Protein AF-A0A8H2SG91-F1 (afdb_monomer)

Secondary structure (DSSP, 8-state):
--TTSPPPP-GGGPPPTTTTTB-TTS-EEEEE-SHHHHHHHHTTTTTEEEEE-TTS-HHHHHHHHH-

Radius of gyration: 17.97 Å; Cα contacts (8 Å, |Δi|>4): 51; chains: 1; bounding box: 26×32×52 Å

Sequence (67 aa):
RFKGQYLMPSIGYGSNKKTRHMLPNGFRKVLVHNVRELEILMMQNRKYCAEIAHGVSSKTRKAMVER

Nearest PDB structures (foldseek):
  8fkp-assembly1_LQ  TM=9.810E-01  e=1.833E-09  Homo sapiens
  7z3o-assembly1_Le  TM=9.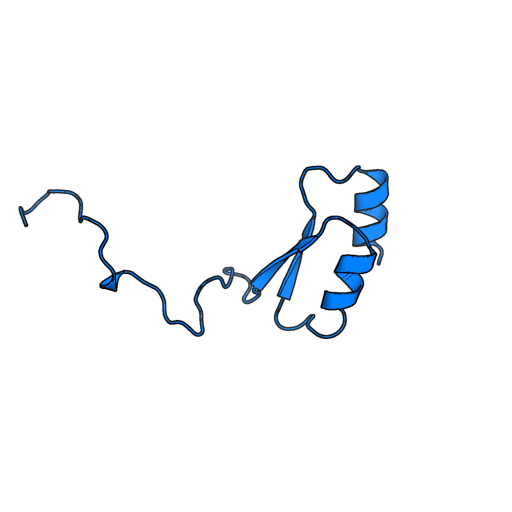647E-01  e=2.056E-08  Thermochaetoides thermophila DSM 1495
  8i9p-assembly1_Le  TM=9.769E-01  e=3.827E-08  Thermochaetoides thermophila DSM 1495
  9axu-assembly1_q  TM=9.765E-01  e=1.155E-07  Schizosaccharomyces pombe
  8ove-assembly1_Bi  TM=9.379E-01  e=1.326E-07  Trypanosoma brucei brucei

Foldseek 3Di:
DDPPDDDDDDPVVDDDPVCPQADPVQEHEDEDAAQVVVVVCPVVVVHHDYDYDPPHDPVRVVVNVVD

pLDDT: mean 91.12, std 4.01, range [69.19, 95.56]

Mean predicted aligned error: 5.07 Å

Structure (mmCIF, N/CA/C/O backbone):
data_AF-A0A8H2SG91-F1
#
_entry.id   AF-A0A8H2SG91-F1
#
loop_
_atom_site.group_PDB
_atom_site.id
_atom_site.type_symbol
_atom_site.label_atom_id
_atom_site.label_alt_id
_atom_site.label_comp_id
_atom_site.label_asym_id
_atom_site.label_entity_id
_atom_site.label_seq_id
_atom_site.pdbx_PDB_ins_code
_atom_site.Cartn_x
_atom_site.Cartn_y
_atom_site.Cartn_z
_atom_site.occupancy
_atom_site.B_iso_or_equiv
_atom_site.auth_seq_id
_atom_site.auth_comp_id
_atom_site.auth_asym_id
_atom_site.auth_atom_id
_atom_site.pdbx_PDB_model_num
ATOM 1 N N . ARG A 1 1 ? 8.072 9.625 -33.994 1.00 69.19 1 ARG A N 1
ATOM 2 C CA . ARG A 1 1 ? 7.887 10.255 -32.661 1.00 69.19 1 ARG A CA 1
ATOM 3 C C . ARG A 1 1 ? 8.423 11.676 -32.764 1.00 69.19 1 ARG A C 1
ATOM 5 O O . ARG A 1 1 ? 9.590 11.817 -33.101 1.00 69.19 1 ARG A O 1
ATOM 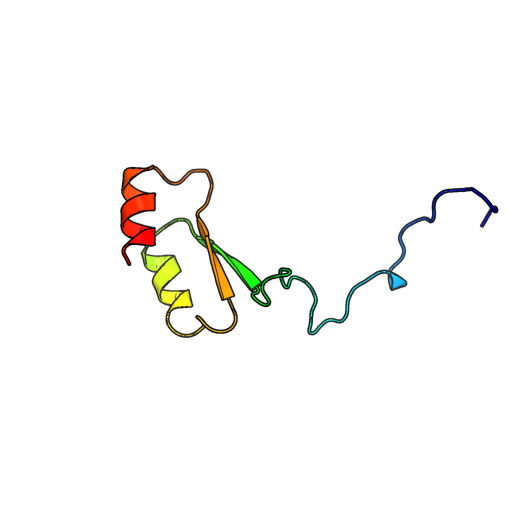12 N N . PHE A 1 2 ? 7.588 12.697 -32.588 1.00 85.56 2 PHE A N 1
ATOM 13 C CA . PHE A 1 2 ? 7.998 14.091 -32.794 1.00 85.56 2 PHE A CA 1
ATOM 14 C C . PHE A 1 2 ? 8.715 14.645 -31.559 1.00 85.56 2 PHE A C 1
ATOM 16 O O . PHE A 1 2 ? 8.340 14.333 -30.428 1.00 85.56 2 PHE A O 1
ATOM 23 N N . LYS A 1 3 ? 9.761 15.446 -31.777 1.00 84.06 3 LYS A N 1
ATOM 24 C CA . LYS A 1 3 ? 10.490 16.137 -30.707 1.00 84.06 3 LYS A CA 1
ATOM 25 C C . LYS A 1 3 ? 9.545 17.144 -30.037 1.00 84.06 3 LYS A C 1
ATOM 27 O O . LYS A 1 3 ? 8.897 17.911 -30.735 1.00 84.06 3 LYS A O 1
ATOM 32 N N . GLY A 1 4 ? 9.459 17.123 -28.707 1.00 90.06 4 GLY A N 1
ATOM 33 C CA . GLY A 1 4 ? 8.585 18.016 -27.928 1.00 90.06 4 GLY A CA 1
ATOM 34 C C . GLY A 1 4 ? 7.176 17.478 -27.647 1.00 90.06 4 GLY A C 1
ATOM 35 O O . GLY A 1 4 ? 6.495 18.022 -26.786 1.00 90.06 4 GLY A O 1
ATOM 36 N N . GLN A 1 5 ? 6.755 16.383 -28.290 1.00 91.00 5 GLN A N 1
ATOM 37 C CA . GLN A 1 5 ? 5.494 15.714 -27.955 1.00 91.00 5 GLN A CA 1
ATOM 38 C C . GLN A 1 5 ? 5.671 14.826 -26.716 1.00 91.00 5 GLN A C 1
ATOM 40 O O . GLN A 1 5 ? 6.692 14.141 -26.580 1.00 91.00 5 GLN A O 1
ATOM 45 N N . TYR A 1 6 ? 4.656 14.769 -25.848 1.00 89.56 6 TYR A N 1
ATOM 46 C CA . TYR A 1 6 ? 4.648 13.840 -24.718 1.00 89.56 6 TYR A CA 1
ATOM 47 C C . TYR A 1 6 ? 4.851 12.393 -25.176 1.00 89.56 6 TYR A C 1
ATOM 49 O O . TYR A 1 6 ? 4.291 11.915 -26.168 1.00 89.56 6 TYR A O 1
ATOM 57 N N . LEU A 1 7 ? 5.693 11.690 -24.427 1.00 89.62 7 LEU A N 1
ATOM 58 C CA . LEU A 1 7 ? 6.032 10.305 -24.681 1.00 89.62 7 LEU A CA 1
ATOM 59 C C . LEU A 1 7 ? 4.818 9.416 -24.389 1.00 89.62 7 LEU A C 1
ATOM 61 O O . LEU A 1 7 ? 4.386 9.313 -23.246 1.00 89.62 7 LEU A O 1
ATOM 65 N N . MET A 1 8 ? 4.306 8.734 -25.417 1.00 92.31 8 MET A N 1
ATOM 66 C CA . MET A 1 8 ? 3.256 7.731 -25.222 1.00 92.31 8 MET A CA 1
ATOM 67 C C . MET A 1 8 ? 3.775 6.545 -24.397 1.00 92.31 8 MET A C 1
ATOM 69 O O . MET A 1 8 ? 4.907 6.100 -24.646 1.00 92.31 8 MET A O 1
ATOM 73 N N . PRO A 1 9 ? 2.975 6.032 -23.444 1.00 93.25 9 PRO A N 1
ATOM 74 C CA . PRO A 1 9 ? 3.350 4.878 -22.645 1.00 93.25 9 PRO A CA 1
ATOM 75 C C . PRO A 1 9 ? 3.439 3.627 -23.523 1.00 93.25 9 PRO A C 1
ATOM 77 O O . PRO A 1 9 ? 2.660 3.428 -24.452 1.00 93.25 9 PRO A O 1
ATOM 80 N N . SER A 1 10 ? 4.405 2.768 -23.215 1.00 93.50 10 SER A N 1
ATOM 81 C CA . SER A 1 10 ? 4.603 1.476 -23.872 1.00 93.50 10 SER A CA 1
ATOM 82 C C . SER A 1 10 ? 4.947 0.399 -22.842 1.00 93.50 10 SER A C 1
ATOM 84 O O . SER A 1 10 ? 5.213 0.694 -21.675 1.00 93.50 10 SER A O 1
ATOM 86 N N . ILE A 1 11 ? 4.981 -0.867 -23.261 1.00 92.44 11 ILE A N 1
ATOM 87 C CA . ILE A 1 11 ? 5.303 -1.984 -22.359 1.00 92.44 11 ILE A CA 1
ATOM 88 C C . ILE A 1 11 ? 6.704 -1.868 -21.726 1.00 92.44 11 ILE A C 1
ATOM 90 O O . ILE A 1 11 ? 6.919 -2.347 -20.615 1.00 92.44 11 ILE A O 1
ATOM 94 N N . GLY A 1 12 ? 7.635 -1.167 -22.385 1.00 93.88 12 GLY A N 1
ATOM 95 C CA . GLY A 1 12 ? 8.999 -0.939 -21.894 1.00 93.88 12 GLY A CA 1
ATOM 96 C C . GLY A 1 12 ? 9.100 -0.012 -20.677 1.00 93.88 12 GLY A C 1
ATOM 97 O O . GLY A 1 12 ? 10.146 0.032 -20.043 1.00 93.88 12 GLY A O 1
ATOM 98 N N . TYR A 1 13 ? 8.023 0.694 -20.317 1.00 94.12 13 TYR A N 1
ATOM 99 C CA . TYR A 1 13 ? 7.970 1.533 -19.112 1.00 94.12 13 TYR A CA 1
ATOM 100 C C . TYR A 1 13 ? 7.725 0.715 -17.831 1.00 94.12 13 TYR A C 1
ATOM 102 O O . TYR A 1 13 ? 7.792 1.254 -16.727 1.00 94.12 13 TYR A O 1
ATOM 110 N N . GLY A 1 14 ? 7.403 -0.577 -17.957 1.00 93.25 14 GLY A N 1
ATOM 111 C CA . GLY A 1 14 ? 7.105 -1.439 -16.819 1.00 93.25 14 GLY A CA 1
ATOM 112 C C . GLY A 1 14 ? 8.302 -1.624 -15.883 1.00 93.25 14 GLY A C 1
ATOM 113 O O . GLY A 1 14 ? 9.418 -1.905 -16.314 1.00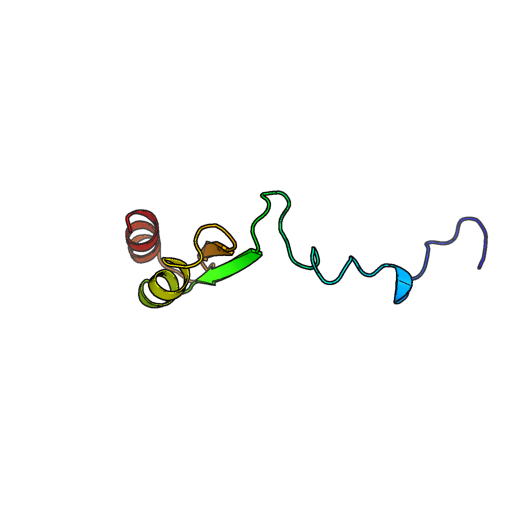 93.25 14 GLY A O 1
ATOM 114 N N . SER A 1 15 ? 8.063 -1.529 -14.575 1.00 92.69 15 SER A N 1
ATOM 115 C CA . SER A 1 15 ? 9.078 -1.833 -13.562 1.00 92.69 15 SER A CA 1
ATOM 116 C C . SER A 1 15 ? 9.404 -3.332 -13.505 1.00 92.69 15 SER A C 1
ATOM 118 O O . SER A 1 15 ? 8.568 -4.183 -13.825 1.00 92.69 15 SER A O 1
ATOM 120 N N . ASN A 1 16 ? 10.606 -3.666 -13.023 1.00 94.62 16 ASN A N 1
ATOM 121 C CA . ASN A 1 16 ? 11.050 -5.048 -12.823 1.00 94.62 16 ASN A CA 1
ATOM 122 C C . ASN A 1 16 ? 10.016 -5.858 -12.015 1.00 94.62 16 ASN A C 1
ATOM 124 O O . ASN A 1 16 ? 9.545 -5.416 -10.970 1.00 94.62 16 ASN A O 1
ATOM 128 N N . LYS A 1 17 ? 9.704 -7.084 -12.458 1.00 93.62 17 LYS A N 1
ATOM 129 C CA . LYS A 1 17 ? 8.730 -7.990 -11.819 1.00 93.62 17 LYS A CA 1
ATOM 130 C C . LYS A 1 17 ? 8.963 -8.173 -10.310 1.00 93.62 17 LYS A C 1
ATOM 132 O O . LYS A 1 17 ? 7.995 -8.304 -9.561 1.00 93.62 17 LYS A O 1
ATOM 137 N N . LYS A 1 18 ? 10.224 -8.168 -9.855 1.00 91.19 18 LYS A N 1
ATOM 138 C CA . LYS A 1 18 ? 10.578 -8.323 -8.430 1.00 91.19 18 LYS A CA 1
ATOM 139 C C . LYS A 1 18 ? 10.171 -7.114 -7.577 1.00 91.19 18 LYS A C 1
ATOM 141 O O . LYS A 1 18 ? 9.698 -7.300 -6.456 1.00 91.19 18 LYS A O 1
ATOM 146 N N . THR A 1 19 ? 10.320 -5.903 -8.109 1.00 91.19 19 THR A N 1
ATOM 147 C CA . THR A 1 19 ? 10.082 -4.637 -7.390 1.00 91.19 19 THR A CA 1
ATOM 148 C C . THR A 1 19 ? 8.735 -3.995 -7.721 1.00 91.19 19 THR A C 1
ATOM 150 O O . THR A 1 19 ? 8.287 -3.097 -7.015 1.00 91.19 19 THR A O 1
ATOM 153 N N . ARG A 1 20 ? 8.045 -4.469 -8.764 1.00 92.94 20 ARG A N 1
ATOM 154 C CA . ARG A 1 20 ? 6.713 -3.996 -9.153 1.00 92.94 20 ARG A CA 1
ATOM 155 C C . ARG A 1 20 ? 5.731 -4.080 -7.973 1.00 92.94 20 ARG A C 1
ATOM 157 O O . ARG A 1 20 ? 5.662 -5.110 -7.298 1.00 92.94 20 ARG A O 1
ATOM 164 N N . HIS A 1 21 ? 4.946 -3.016 -7.782 1.00 93.19 21 HIS A N 1
ATOM 165 C CA . HIS A 1 21 ? 3.956 -2.835 -6.702 1.00 93.19 21 HIS A CA 1
ATOM 166 C C . HIS A 1 21 ? 4.525 -2.700 -5.280 1.00 93.19 21 HIS A C 1
ATOM 168 O O . HIS A 1 21 ? 3.767 -2.763 -4.313 1.00 93.19 2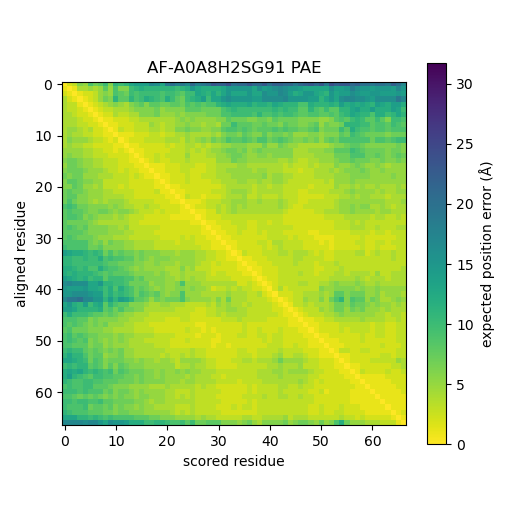1 HIS A O 1
ATOM 174 N N . MET A 1 22 ? 5.840 -2.533 -5.133 1.00 95.06 22 MET A N 1
ATOM 175 C CA . MET A 1 22 ? 6.441 -2.179 -3.852 1.00 95.06 22 MET A CA 1
ATOM 176 C C . MET A 1 22 ? 6.305 -0.671 -3.618 1.00 95.06 22 MET A C 1
ATOM 178 O O . MET A 1 22 ? 6.467 0.129 -4.539 1.00 95.06 22 MET A O 1
ATOM 182 N N . LEU A 1 23 ? 5.978 -0.297 -2.388 1.00 94.06 23 LEU A N 1
ATOM 183 C CA . LEU A 1 23 ? 5.950 1.085 -1.932 1.00 94.06 23 LEU A CA 1
ATOM 184 C C . LEU A 1 23 ? 7.378 1.597 -1.673 1.00 94.06 23 LEU A C 1
ATOM 186 O O . LEU A 1 23 ? 8.289 0.797 -1.452 1.00 94.06 23 LEU A O 1
ATOM 190 N N . PRO A 1 24 ? 7.584 2.925 -1.609 1.00 93.69 24 PRO A N 1
ATOM 191 C CA . PRO A 1 24 ? 8.880 3.511 -1.255 1.00 93.69 24 PRO A CA 1
ATOM 192 C C . PRO A 1 24 ? 9.410 3.080 0.123 1.00 93.69 24 PRO A C 1
ATOM 194 O O . PRO A 1 24 ? 10.609 3.141 0.362 1.00 93.69 24 PRO A O 1
ATOM 197 N N . ASN A 1 25 ? 8.533 2.614 1.019 1.00 92.06 25 ASN A N 1
ATOM 198 C CA . ASN A 1 25 ? 8.897 2.071 2.331 1.00 92.06 25 ASN A CA 1
ATOM 199 C C . ASN A 1 25 ? 9.486 0.643 2.274 1.00 92.06 25 ASN A C 1
ATOM 201 O O . ASN A 1 25 ? 9.817 0.089 3.317 1.00 92.06 25 ASN A O 1
ATOM 205 N N . GLY A 1 26 ? 9.579 0.026 1.091 1.00 91.56 26 GLY A N 1
ATOM 206 C CA . GLY A 1 26 ? 10.113 -1.328 0.918 1.00 91.56 26 GLY A CA 1
ATOM 207 C C . GLY A 1 26 ? 9.107 -2.457 1.163 1.00 91.56 26 GLY A C 1
ATOM 208 O O . GLY A 1 26 ? 9.475 -3.626 1.063 1.00 91.56 26 GLY A O 1
ATOM 209 N N . PHE A 1 27 ? 7.837 -2.144 1.429 1.00 94.12 27 PHE A N 1
ATOM 210 C CA . PHE A 1 27 ? 6.776 -3.129 1.640 1.00 94.12 27 PHE A CA 1
ATOM 211 C C . PHE A 1 27 ? 5.807 -3.183 0.458 1.00 94.12 27 PHE A C 1
ATOM 213 O O . PHE A 1 27 ? 5.684 -2.256 -0.342 1.00 94.12 27 PHE A O 1
ATOM 220 N N . ARG A 1 28 ? 5.078 -4.290 0.335 1.00 93.75 28 ARG A N 1
ATOM 221 C CA . ARG A 1 28 ? 3.916 -4.397 -0.554 1.00 93.75 28 ARG A CA 1
ATOM 222 C C . ARG A 1 28 ? 2.651 -4.133 0.257 1.00 93.75 28 ARG A C 1
ATOM 224 O O . ARG A 1 28 ? 2.460 -4.744 1.302 1.00 93.75 28 ARG A O 1
ATOM 231 N N . LYS A 1 29 ? 1.781 -3.244 -0.211 1.00 94.00 29 LYS A N 1
ATOM 232 C CA . LYS A 1 29 ? 0.530 -2.954 0.499 1.00 94.00 29 LYS A CA 1
ATOM 233 C C . LYS A 1 29 ? -0.519 -4.038 0.308 1.00 94.00 29 LYS A C 1
ATOM 235 O O . LYS A 1 29 ? -0.690 -4.542 -0.801 1.00 94.00 29 LYS A O 1
ATOM 240 N N . VAL A 1 30 ? -1.240 -4.332 1.383 1.00 93.44 30 VAL A N 1
ATOM 241 C CA . VAL A 1 30 ? -2.456 -5.147 1.388 1.00 93.44 30 VAL A CA 1
ATOM 242 C C . VAL A 1 30 ? -3.562 -4.323 2.026 1.00 93.44 30 VAL A C 1
ATOM 244 O O . VAL A 1 30 ? -3.380 -3.789 3.117 1.00 93.44 30 VAL A O 1
ATOM 247 N N . LEU A 1 31 ? -4.688 -4.198 1.328 1.00 93.69 31 LEU A N 1
ATOM 248 C CA . LEU A 1 31 ? -5.870 -3.523 1.850 1.00 93.69 31 LEU A CA 1
ATOM 249 C C . LEU A 1 31 ? -6.556 -4.441 2.868 1.00 93.69 31 LEU A C 1
ATOM 251 O O . LEU A 1 31 ? -6.827 -5.593 2.544 1.00 93.69 31 LEU A O 1
ATOM 255 N N . VAL A 1 32 ? -6.821 -3.934 4.071 1.00 93.75 32 VAL A N 1
ATOM 256 C CA . VAL A 1 32 ? -7.395 -4.704 5.182 1.00 93.75 32 VAL A CA 1
ATOM 257 C C . VAL A 1 32 ? -8.720 -4.084 5.619 1.00 93.75 32 VAL A C 1
ATOM 259 O O . VAL A 1 32 ? -8.802 -2.880 5.884 1.00 93.75 32 VAL A O 1
ATOM 262 N N . HIS A 1 33 ? -9.754 -4.917 5.722 1.00 92.44 33 HIS A N 1
ATOM 263 C CA . HIS A 1 33 ? -11.109 -4.520 6.113 1.00 92.44 33 HIS A CA 1
ATOM 264 C C . HIS A 1 33 ? -11.478 -4.931 7.543 1.00 92.44 33 HIS A C 1
ATOM 266 O O . HIS A 1 33 ? -12.341 -4.307 8.159 1.00 92.44 33 HIS A O 1
ATOM 272 N N . ASN A 1 34 ? -10.855 -5.983 8.075 1.00 88.81 34 ASN A N 1
ATOM 273 C CA . ASN A 1 34 ? -11.163 -6.535 9.393 1.00 88.81 34 ASN A CA 1
ATOM 274 C C . ASN A 1 34 ? -9.912 -7.105 10.081 1.00 88.81 34 ASN A C 1
ATOM 276 O O . ASN A 1 34 ? -8.856 -7.256 9.475 1.00 88.81 34 ASN A O 1
ATOM 280 N N . VAL A 1 35 ? -10.043 -7.438 11.366 1.00 87.44 35 VAL A N 1
ATOM 281 C CA . VAL A 1 35 ? -8.935 -7.953 12.190 1.00 87.44 35 VAL A CA 1
ATOM 282 C C . VAL A 1 35 ? -8.443 -9.324 11.708 1.00 87.44 35 VAL A C 1
ATOM 284 O O . VAL A 1 35 ? -7.249 -9.592 11.758 1.00 87.44 35 VAL A O 1
ATOM 287 N N . ARG A 1 36 ? -9.330 -10.174 11.176 1.00 88.94 36 ARG A N 1
ATOM 288 C CA . ARG A 1 36 ? -8.965 -11.516 10.691 1.00 88.94 36 ARG A CA 1
ATOM 289 C C . ARG A 1 36 ? -8.045 -11.460 9.468 1.00 88.94 36 ARG A C 1
ATOM 291 O O . ARG A 1 36 ? -7.155 -12.283 9.317 1.00 88.94 36 ARG A O 1
ATOM 298 N N . GLU A 1 37 ? -8.221 -10.469 8.602 1.00 87.12 37 GLU A N 1
ATOM 299 C CA . GLU A 1 37 ? -7.312 -10.226 7.476 1.00 87.12 37 GLU A CA 1
ATOM 300 C C . GLU A 1 37 ? -5.919 -9.760 7.931 1.00 87.12 37 GLU A C 1
ATOM 302 O O . GLU A 1 37 ? -4.932 -10.005 7.237 1.00 87.12 37 GLU A O 1
ATOM 307 N N . LEU A 1 38 ? -5.818 -9.144 9.114 1.00 88.69 38 LEU A N 1
ATOM 308 C CA . LEU A 1 38 ? -4.538 -8.767 9.713 1.00 88.69 38 LEU A CA 1
ATOM 309 C C . LEU A 1 38 ? -3.734 -10.003 10.156 1.00 88.69 38 LEU A C 1
ATOM 311 O O . LEU A 1 38 ? -2.509 -10.006 10.053 1.00 88.69 38 LEU A O 1
ATOM 315 N N . GLU A 1 39 ? -4.410 -11.084 10.563 1.00 87.00 39 GLU A N 1
ATOM 316 C CA . GLU A 1 39 ? -3.769 -12.342 10.980 1.00 87.00 39 GLU A CA 1
ATOM 317 C C . GLU A 1 39 ? -2.949 -12.977 9.846 1.00 87.00 39 GLU A C 1
ATOM 319 O O . GLU A 1 39 ? -1.856 -13.496 10.072 1.00 87.00 39 GLU A O 1
ATOM 324 N N . ILE A 1 40 ? -3.416 -12.846 8.600 1.00 85.19 40 ILE A N 1
ATOM 325 C CA . ILE A 1 40 ? -2.707 -13.325 7.402 1.00 85.19 40 ILE A CA 1
ATOM 326 C C . ILE A 1 40 ? -1.350 -12.613 7.246 1.00 85.19 40 ILE A C 1
ATOM 328 O O . ILE A 1 40 ? -0.379 -13.195 6.755 1.00 85.19 40 ILE A O 1
ATOM 332 N N . LEU A 1 41 ? -1.261 -11.355 7.686 1.00 87.62 41 LEU A N 1
ATOM 333 C CA . LEU A 1 41 ? -0.055 -10.536 7.582 1.00 87.62 41 LEU A CA 1
ATOM 334 C C . LEU A 1 41 ? 0.927 -10.755 8.740 1.00 87.62 41 LEU A C 1
ATOM 336 O O . LEU A 1 41 ? 2.091 -10.378 8.599 1.00 87.62 41 LEU A O 1
ATOM 340 N N . MET A 1 42 ? 0.522 -11.413 9.835 1.00 85.38 42 MET A N 1
ATOM 341 C CA . MET A 1 42 ? 1.377 -11.613 11.016 1.00 85.38 42 MET A CA 1
ATOM 342 C C . MET A 1 42 ? 2.675 -12.356 10.679 1.00 85.38 42 MET A C 1
ATOM 344 O O . MET A 1 42 ? 3.747 -11.975 11.142 1.00 85.38 42 MET A O 1
ATOM 348 N N . MET A 1 43 ? 2.605 -13.373 9.814 1.00 85.81 43 MET A N 1
ATOM 349 C CA . MET A 1 43 ? 3.788 -14.138 9.393 1.00 85.81 43 MET A CA 1
ATOM 350 C C . MET A 1 43 ? 4.602 -13.452 8.286 1.00 85.81 43 MET A C 1
ATOM 352 O O . MET A 1 43 ? 5.771 -13.777 8.089 1.00 85.81 43 MET A O 1
ATOM 356 N N . GLN A 1 44 ? 4.008 -12.518 7.536 1.00 89.88 44 GLN A N 1
ATOM 357 C CA . GLN A 1 44 ? 4.648 -11.860 6.387 1.00 89.88 44 GLN A CA 1
ATOM 358 C C . GLN A 1 44 ? 4.963 -10.377 6.643 1.00 89.88 44 GLN A C 1
ATOM 360 O O . GLN A 1 44 ? 5.131 -9.591 5.703 1.00 89.88 44 GLN A O 1
ATOM 365 N N . ASN A 1 45 ? 5.111 -10.015 7.916 1.00 86.56 45 ASN A N 1
ATOM 366 C CA . ASN A 1 45 ? 5.350 -8.661 8.420 1.00 86.56 45 ASN A CA 1
ATOM 367 C C . ASN A 1 45 ? 6.615 -7.974 7.866 1.00 86.56 45 ASN A C 1
ATOM 369 O O . ASN A 1 45 ? 6.701 -6.753 7.889 1.00 86.56 45 ASN A O 1
ATOM 373 N N . ARG A 1 46 ? 7.592 -8.725 7.335 1.00 90.50 46 ARG A N 1
ATOM 374 C CA . ARG A 1 46 ? 8.802 -8.170 6.688 1.00 90.50 46 ARG A CA 1
ATOM 375 C C . ARG A 1 46 ? 8.615 -7.815 5.212 1.00 90.50 46 ARG A C 1
ATOM 377 O O . ARG A 1 46 ? 9.491 -7.187 4.628 1.00 90.50 46 ARG A O 1
ATOM 384 N N . LYS A 1 47 ? 7.525 -8.266 4.585 1.00 90.75 47 LYS A N 1
ATOM 385 C CA . LYS A 1 47 ? 7.290 -8.126 3.137 1.00 90.75 47 LYS A CA 1
ATOM 386 C C . LYS A 1 47 ? 6.061 -7.285 2.818 1.00 90.75 47 LYS A C 1
ATOM 388 O O . LYS A 1 47 ? 6.052 -6.607 1.788 1.00 90.75 47 LYS A O 1
ATOM 393 N N . TYR A 1 48 ? 5.045 -7.322 3.674 1.00 93.75 48 TYR A N 1
ATOM 394 C CA . TYR A 1 48 ? 3.792 -6.610 3.459 1.00 93.75 48 TYR A CA 1
ATOM 395 C C . TYR A 1 48 ? 3.504 -5.598 4.562 1.00 93.75 48 TYR A C 1
ATOM 397 O O . TYR A 1 48 ? 3.874 -5.802 5.713 1.00 93.75 48 TYR A O 1
ATOM 405 N N . CYS A 1 49 ? 2.814 -4.524 4.190 1.00 93.31 49 CYS A N 1
ATOM 406 C CA . CYS A 1 49 ? 2.240 -3.555 5.114 1.00 93.31 49 CYS A CA 1
ATOM 407 C C . CYS A 1 49 ? 0.714 -3.533 4.961 1.00 93.31 49 CYS A C 1
ATOM 409 O O . CYS A 1 49 ? 0.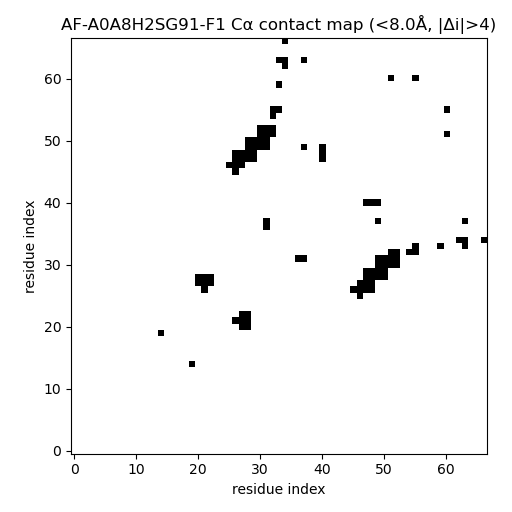195 -3.623 3.843 1.00 93.31 49 CYS A O 1
ATOM 411 N N . ALA A 1 50 ? 0.003 -3.393 6.077 1.00 94.00 50 ALA A N 1
ATOM 412 C CA . ALA A 1 50 ? -1.450 -3.272 6.090 1.00 94.00 50 ALA A CA 1
ATOM 413 C C . ALA A 1 50 ? -1.880 -1.825 5.790 1.00 94.00 50 ALA A C 1
ATOM 415 O O . ALA A 1 50 ? -1.405 -0.883 6.420 1.00 94.00 50 ALA A O 1
ATOM 416 N N . GLU A 1 51 ? -2.800 -1.651 4.845 1.00 93.31 51 GLU A N 1
ATOM 417 C CA . GLU A 1 51 ? -3.490 -0.392 4.562 1.00 93.31 51 GLU A CA 1
ATOM 418 C C . GLU A 1 51 ? -4.953 -0.543 4.999 1.00 93.31 51 GLU A C 1
ATOM 420 O O . GLU A 1 51 ? -5.692 -1.353 4.443 1.00 93.31 51 GLU A O 1
ATOM 425 N N . ILE A 1 52 ? -5.381 0.204 6.021 1.00 93.94 52 ILE A N 1
ATOM 426 C CA . ILE A 1 52 ? -6.754 0.103 6.538 1.00 93.94 52 ILE A CA 1
ATOM 427 C C . ILE A 1 52 ? -7.715 0.762 5.549 1.00 93.94 52 ILE A C 1
ATOM 429 O O . ILE A 1 52 ? -7.598 1.958 5.265 1.00 93.94 52 ILE A O 1
ATOM 433 N N . ALA A 1 53 ? -8.698 -0.003 5.072 1.00 95.56 53 ALA A N 1
ATOM 434 C CA . ALA A 1 53 ? -9.663 0.475 4.093 1.00 95.56 53 ALA A CA 1
ATOM 435 C C . ALA A 1 53 ? -10.447 1.706 4.582 1.00 95.56 53 ALA A C 1
ATOM 437 O O . ALA A 1 53 ? -10.743 1.867 5.769 1.00 95.56 53 ALA A O 1
ATOM 438 N N . HIS A 1 54 ? -10.825 2.579 3.645 1.00 94.38 54 HIS A N 1
ATOM 439 C CA . HIS A 1 54 ? -11.537 3.825 3.950 1.00 94.38 54 HIS A CA 1
ATOM 440 C C . HIS A 1 54 ? -12.864 3.592 4.697 1.00 94.38 54 HIS A C 1
ATOM 442 O O . HIS A 1 54 ? -13.194 4.343 5.606 1.00 94.38 54 HIS A O 1
ATOM 448 N N . GLY A 1 55 ? -13.596 2.521 4.369 1.00 93.12 55 GLY A N 1
ATOM 449 C CA . GLY A 1 55 ? 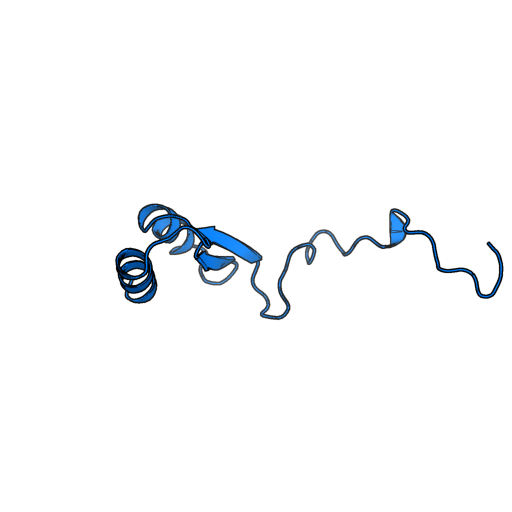-14.896 2.204 4.978 1.00 93.12 55 GLY A CA 1
ATOM 450 C C . GLY A 1 55 ? -14.846 1.657 6.411 1.00 93.12 55 GLY A C 1
ATOM 451 O O . GLY A 1 55 ? -15.893 1.381 6.989 1.00 93.12 55 GLY A O 1
ATOM 452 N N . VAL A 1 56 ? -13.660 1.467 6.995 1.00 94.12 56 VAL A N 1
ATOM 453 C CA . VAL A 1 56 ? -13.519 0.939 8.359 1.00 94.12 56 VAL A CA 1
ATOM 454 C C . VAL A 1 56 ? -13.801 2.046 9.376 1.00 94.12 56 VAL A C 1
ATOM 456 O O . VAL A 1 56 ? -13.122 3.077 9.381 1.00 94.12 56 VAL A O 1
ATOM 459 N N . SER A 1 57 ? -14.770 1.803 10.267 1.00 94.31 57 SER A N 1
ATOM 460 C CA . SER A 1 57 ? -15.144 2.727 11.348 1.00 94.31 57 SER A CA 1
ATOM 461 C C . SER A 1 57 ? -13.957 3.080 12.255 1.00 94.31 57 SER A C 1
ATOM 463 O O . SER A 1 57 ? -13.008 2.306 12.388 1.00 94.31 57 SER A O 1
ATOM 465 N N . SER A 1 58 ? -14.019 4.219 12.944 1.00 93.19 58 SER A N 1
ATOM 466 C CA . SER A 1 58 ? -12.964 4.647 13.876 1.00 93.19 58 SER A CA 1
ATOM 467 C C . SER A 1 58 ? -12.726 3.641 15.010 1.00 93.19 58 SER A C 1
ATOM 469 O O . SER A 1 58 ? -11.577 3.351 15.339 1.00 93.19 58 SER A O 1
ATOM 471 N N . LYS A 1 59 ? -13.796 3.050 15.560 1.00 92.88 59 LYS A N 1
ATOM 472 C CA . LYS A 1 59 ? -13.720 2.045 16.633 1.00 92.88 59 LYS A CA 1
ATOM 473 C C . LYS A 1 59 ? -12.965 0.794 16.185 1.00 92.88 59 LYS A C 1
ATOM 475 O O . LYS A 1 59 ? -12.060 0.338 16.877 1.00 92.88 59 LYS A O 1
ATOM 480 N N . THR A 1 60 ? -13.311 0.256 15.017 1.00 91.94 60 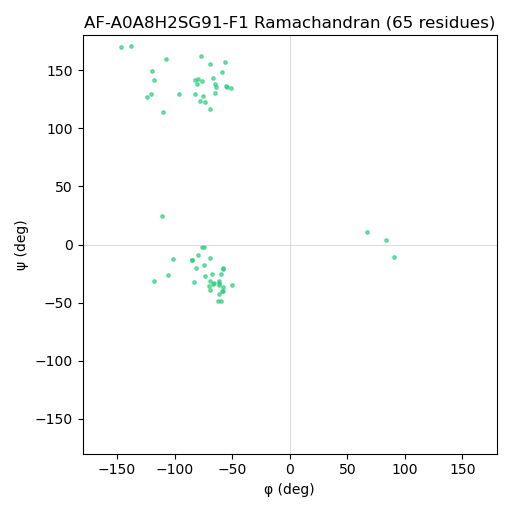THR A N 1
ATOM 481 C CA . THR A 1 60 ? -12.641 -0.927 14.457 1.00 91.94 60 THR A CA 1
ATOM 482 C C . THR A 1 60 ? -11.222 -0.607 13.999 1.00 91.94 60 THR A C 1
ATOM 484 O O . THR A 1 60 ? -10.327 -1.418 14.197 1.00 91.94 60 THR A O 1
ATOM 487 N N . ARG A 1 61 ? -10.985 0.597 13.462 1.00 94.12 61 ARG A N 1
ATOM 488 C CA . ARG A 1 61 ? -9.650 1.073 13.077 1.00 94.12 61 ARG A CA 1
ATOM 489 C C . ARG A 1 61 ? -8.710 1.137 14.279 1.00 94.12 61 ARG A C 1
ATOM 491 O O . ARG A 1 61 ? -7.579 0.687 14.166 1.00 94.12 61 ARG A O 1
ATOM 498 N N . LYS A 1 62 ? -9.180 1.633 15.429 1.00 93.44 62 LYS A N 1
ATOM 499 C CA . LYS A 1 62 ? -8.399 1.638 16.674 1.00 93.44 62 LYS A CA 1
ATOM 500 C C . LYS A 1 62 ? -8.009 0.217 17.094 1.00 93.44 62 LYS A C 1
ATOM 502 O O . LYS A 1 62 ? -6.830 -0.043 17.297 1.00 93.44 62 LYS A O 1
ATOM 507 N N . ALA A 1 63 ? -8.969 -0.709 17.104 1.00 91.94 63 ALA A N 1
ATOM 508 C CA . ALA A 1 63 ? -8.709 -2.111 17.441 1.00 91.94 63 ALA A CA 1
ATOM 509 C C . ALA A 1 63 ? -7.713 -2.794 16.482 1.00 91.94 63 ALA A C 1
ATOM 511 O O . ALA A 1 63 ? -6.944 -3.646 16.906 1.00 91.94 63 ALA A O 1
ATOM 512 N N . MET A 1 64 ? -7.708 -2.421 15.198 1.00 90.69 64 MET A N 1
ATOM 513 C CA . MET A 1 64 ? -6.753 -2.942 14.210 1.00 90.69 64 MET A CA 1
ATOM 514 C C . MET A 1 64 ? -5.336 -2.386 14.376 1.00 90.69 64 MET A C 1
ATOM 516 O O . MET A 1 64 ? -4.395 -3.043 13.955 1.00 90.69 64 MET A O 1
ATOM 520 N N . VAL A 1 65 ? -5.184 -1.180 14.929 1.00 90.62 65 VAL A N 1
ATOM 521 C CA . VAL A 1 65 ? -3.871 -0.557 15.175 1.00 90.62 65 VAL A CA 1
ATOM 522 C C . VAL A 1 65 ? -3.253 -1.054 16.482 1.00 90.62 65 VAL A C 1
ATOM 524 O O . VAL A 1 65 ? -2.036 -1.138 16.586 1.00 90.62 65 VAL A O 1
ATOM 527 N N . GLU A 1 66 ? -4.080 -1.370 17.480 1.00 90.56 66 GLU A N 1
ATOM 528 C CA . GLU A 1 66 ? -3.633 -1.927 18.765 1.00 90.56 66 GLU A CA 1
ATOM 529 C C . GLU A 1 66 ? -3.215 -3.403 18.677 1.00 90.56 66 GLU A C 1
ATOM 531 O O . GLU A 1 66 ? -2.564 -3.907 19.592 1.00 90.56 66 GLU A O 1
ATOM 536 N N . ARG A 1 67 ? -3.624 -4.097 17.611 1.00 83.12 67 ARG A N 1
ATOM 537 C CA . ARG A 1 67 ? -3.377 -5.523 17.389 1.00 83.12 67 ARG A CA 1
ATOM 538 C C . ARG A 1 67 ? -2.041 -5.773 16.701 1.00 83.12 67 ARG A C 1
ATOM 540 O O . ARG A 1 67 ? -1.408 -6.779 17.089 1.00 83.12 67 ARG A O 1
#

InterPro domains:
  IPR001515 Large ribosomal subunit protein eL32 [PF01655] (1-67)
  IPR001515 Large ribosomal subunit protein eL32 [PTHR23413] (1-67)
  IPR001515 Large ribosomal subunit protein eL32 [SM01393] (1-67)
  IPR001515 Large ribosomal subunit protein eL32 [cd00513] (1-67)
  IPR036351 Large ribosomal subunit protein eL32 superfamily [SSF52042] (1-67)

Solvent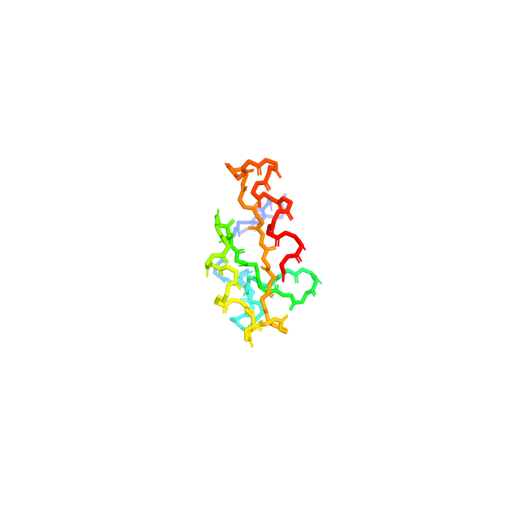-accessible surface area (backbone atoms only — not comparable to full-atom values): 4448 Å² total; per-residue (Å²): 135,66,90,91,57,84,81,78,87,55,83,85,74,62,66,59,82,89,61,50,79,49,46,98,87,68,27,30,76,40,82,33,7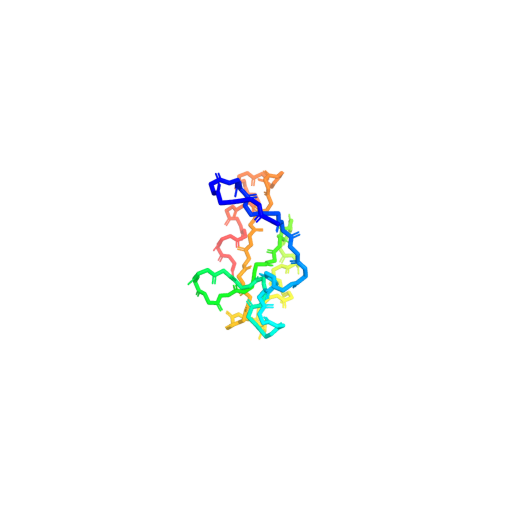9,53,64,72,60,50,59,71,42,66,85,41,58,87,50,42,40,84,39,76,41,86,89,50,51,71,72,60,48,50,57,54,71,78,102

Organism: Ephestia kuehniella (NCBI:txid40079)